Protein AF-A0A793MBH8-F1 (afdb_monomer_lite)

Foldseek 3Di:
DKFKWFKDKDWDDPVDDFDDKFKAFPVGDTDDPVRRVVQVVCVVVVHDRPPGIDITGMHIDTHTDGDDPDPVVVVVVCVPCVVVGHHMDMDDDDCVPPPVNVVVVVVVVPDDPPDD

Structure (mmCIF, N/CA/C/O backbone):
data_AF-A0A793MBH8-F1
#
_entry.id   AF-A0A793MBH8-F1
#
loop_
_atom_site.group_PDB
_atom_site.id
_atom_site.type_symbol
_atom_site.label_atom_id
_atom_site.label_alt_id
_atom_site.label_comp_id
_atom_site.label_asym_id
_atom_site.label_entity_id
_atom_site.label_seq_id
_atom_site.pdbx_PDB_ins_code
_atom_site.Cartn_x
_atom_site.Cartn_y
_atom_site.Cartn_z
_atom_site.occupancy
_atom_site.B_iso_or_equiv
_atom_site.auth_seq_id
_atom_site.auth_comp_id
_atom_site.auth_asym_id
_atom_site.auth_atom_id
_atom_site.pdbx_PDB_model_num
ATOM 1 N N . MET A 1 1 ? -11.854 5.726 13.035 1.00 84.81 1 MET A N 1
ATOM 2 C CA . MET A 1 1 ? -11.930 4.343 12.522 1.00 84.81 1 MET A CA 1
ATOM 3 C C . MET A 1 1 ? -10.522 3.930 12.160 1.00 84.81 1 MET A C 1
ATOM 5 O O . MET A 1 1 ? -9.779 4.776 11.671 1.00 84.81 1 MET A O 1
ATOM 9 N N . PHE A 1 2 ? -10.145 2.693 12.447 1.00 90.56 2 PHE A N 1
ATOM 10 C CA . PHE A 1 2 ? -8.826 2.177 12.099 1.00 90.56 2 PHE A CA 1
ATOM 11 C C . PHE A 1 2 ? -8.964 1.366 10.818 1.00 90.56 2 PHE A C 1
ATOM 13 O O . PHE A 1 2 ? -9.931 0.628 10.653 1.00 90.56 2 PHE A O 1
ATOM 20 N N . CYS A 1 3 ? -8.050 1.556 9.883 1.00 95.38 3 CYS A N 1
ATOM 21 C CA . CYS A 1 3 ? -8.062 0.885 8.595 1.00 95.38 3 CYS A CA 1
ATOM 22 C C . CYS A 1 3 ? -6.737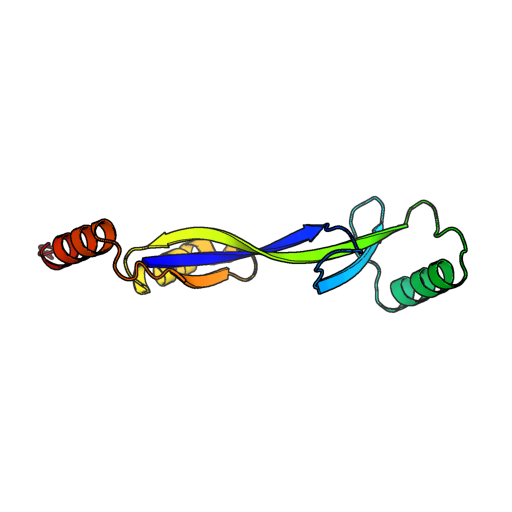 0.166 8.414 1.00 95.38 3 CYS A C 1
ATOM 24 O O . CYS A 1 3 ? -5.684 0.746 8.668 1.00 95.38 3 CYS A O 1
ATOM 26 N N . VAL A 1 4 ? -6.795 -1.075 7.956 1.00 97.38 4 VAL A N 1
ATOM 27 C CA . VAL A 1 4 ? -5.627 -1.788 7.459 1.00 97.38 4 VAL A CA 1
ATOM 28 C C . VAL A 1 4 ? -5.492 -1.458 5.981 1.00 97.38 4 VAL A C 1
ATOM 30 O O . VAL A 1 4 ? -6.433 -1.642 5.205 1.00 97.38 4 VAL A O 1
ATOM 33 N N . TYR A 1 5 ? -4.320 -0.964 5.618 1.00 98.06 5 TYR A N 1
ATOM 34 C CA . TYR A 1 5 ? -3.893 -0.766 4.243 1.00 98.06 5 TYR A CA 1
ATOM 35 C C . TYR A 1 5 ? -2.734 -1.708 3.932 1.00 98.06 5 TYR A C 1
ATOM 37 O O . TYR A 1 5 ? -2.048 -2.175 4.843 1.00 98.06 5 TYR A O 1
ATOM 45 N N . GLN A 1 6 ? -2.506 -1.959 2.650 1.00 98.06 6 GLN A N 1
ATOM 46 C CA . GLN A 1 6 ? -1.302 -2.607 2.145 1.00 98.06 6 GLN A CA 1
ATOM 47 C C . GLN A 1 6 ? -0.676 -1.766 1.035 1.00 98.06 6 GLN A C 1
ATOM 49 O O . GLN A 1 6 ? -1.360 -0.961 0.401 1.00 98.06 6 GLN A O 1
ATOM 54 N N . LYS A 1 7 ? 0.625 -1.941 0.801 1.00 97.19 7 LYS A N 1
ATOM 55 C CA . LYS A 1 7 ? 1.302 -1.289 -0.321 1.00 97.19 7 LYS A CA 1
ATOM 56 C C . LYS A 1 7 ? 1.085 -2.106 -1.584 1.00 97.19 7 LYS A C 1
ATOM 58 O O . LYS A 1 7 ? 1.350 -3.310 -1.598 1.00 97.19 7 LYS A O 1
ATOM 63 N N . ARG A 1 8 ? 0.637 -1.444 -2.646 1.00 96.06 8 ARG A N 1
ATOM 64 C CA . ARG A 1 8 ? 0.504 -2.037 -3.976 1.00 96.06 8 ARG A CA 1
ATOM 65 C C . ARG A 1 8 ? 1.227 -1.175 -4.995 1.00 96.06 8 ARG A C 1
ATOM 67 O O . ARG A 1 8 ? 0.988 0.025 -5.062 1.00 96.06 8 ARG A O 1
ATOM 74 N N . GLU A 1 9 ? 2.047 -1.808 -5.819 1.00 94.19 9 GLU A N 1
ATOM 75 C CA . GLU A 1 9 ? 2.667 -1.144 -6.962 1.00 94.19 9 GLU A CA 1
ATOM 76 C C . GLU A 1 9 ? 1.674 -1.071 -8.117 1.00 94.19 9 GLU A C 1
ATOM 78 O O . GLU A 1 9 ? 0.987 -2.046 -8.437 1.00 94.19 9 GLU A O 1
ATOM 83 N N . ILE A 1 10 ? 1.599 0.095 -8.745 1.00 93.88 10 ILE A N 1
ATOM 84 C CA . ILE A 1 10 ? 0.866 0.302 -9.989 1.00 93.88 10 ILE A CA 1
ATOM 85 C C . ILE A 1 10 ? 1.784 0.931 -11.029 1.00 93.88 10 ILE A C 1
ATOM 87 O O . ILE A 1 10 ? 2.670 1.722 -10.700 1.00 93.88 10 ILE A O 1
ATOM 91 N N . VAL A 1 11 ? 1.545 0.590 -12.293 1.00 93.62 11 VAL A N 1
ATOM 92 C CA . VAL A 1 11 ? 2.157 1.294 -13.419 1.00 93.62 11 VAL A CA 1
ATOM 93 C C . VAL A 1 11 ? 1.415 2.608 -13.611 1.00 93.62 11 VAL A C 1
ATOM 95 O O . VAL A 1 11 ? 0.183 2.634 -13.655 1.00 93.62 11 VAL A O 1
ATOM 98 N N . VAL A 1 12 ? 2.175 3.688 -13.712 1.00 93.88 12 VAL A N 1
ATOM 99 C CA . VAL A 1 12 ? 1.673 5.033 -13.971 1.00 93.88 12 VAL A CA 1
ATOM 100 C C . VAL A 1 12 ? 2.373 5.613 -15.191 1.00 93.88 12 VAL A C 1
ATOM 102 O O . VAL A 1 12 ? 3.365 5.075 -15.685 1.00 93.88 12 VAL A O 1
ATOM 105 N N . ASP A 1 13 ? 1.825 6.708 -15.692 1.00 89.88 13 ASP A N 1
ATOM 106 C CA . ASP A 1 13 ? 2.461 7.488 -16.740 1.00 89.88 13 ASP A CA 1
ATOM 107 C C . ASP A 1 13 ? 3.688 8.232 -16.170 1.00 89.88 13 ASP A C 1
ATOM 109 O O . ASP A 1 13 ? 3.658 8.728 -15.039 1.00 89.88 13 ASP A O 1
ATOM 113 N N . ALA A 1 14 ? 4.775 8.270 -16.944 1.00 90.25 14 ALA A N 1
ATOM 114 C CA . ALA A 1 14 ? 6.041 8.884 -16.552 1.00 90.25 14 ALA A CA 1
ATOM 115 C C . ALA A 1 14 ? 5.985 10.419 -16.500 1.00 90.25 14 ALA A C 1
ATOM 117 O O . ALA A 1 14 ? 6.855 11.023 -15.879 1.00 90.25 14 ALA A O 1
ATOM 118 N N . ASP A 1 15 ? 4.972 11.044 -17.101 1.00 91.19 15 ASP A N 1
ATOM 119 C CA . ASP A 1 15 ? 4.773 12.497 -17.043 1.00 91.19 15 ASP A CA 1
ATOM 120 C C . ASP A 1 15 ? 3.988 12.944 -15.791 1.00 91.19 15 ASP A C 1
ATOM 122 O O . ASP A 1 15 ? 3.814 14.141 -15.546 1.00 91.19 15 ASP A O 1
ATOM 126 N N . TYR A 1 16 ? 3.516 11.995 -14.977 1.00 89.25 16 TYR A N 1
ATOM 127 C CA . TYR A 1 16 ? 2.757 12.241 -13.747 1.00 89.25 16 TYR A CA 1
ATOM 128 C C . TYR A 1 16 ? 3.579 11.922 -12.487 1.00 89.25 16 TYR A C 1
ATOM 130 O O . TYR A 1 16 ? 4.785 11.716 -12.532 1.00 89.25 16 TYR A O 1
ATOM 138 N N . ASP A 1 17 ? 2.932 11.930 -11.321 1.00 92.12 17 ASP A N 1
ATOM 139 C CA . ASP A 1 17 ? 3.578 11.665 -10.035 1.00 92.12 17 ASP A CA 1
ATOM 140 C C . ASP A 1 17 ? 3.877 10.164 -9.852 1.00 92.12 17 ASP A C 1
ATOM 142 O O . ASP A 1 17 ? 2.955 9.375 -9.601 1.00 92.12 17 ASP A O 1
ATOM 146 N N . TYR A 1 18 ? 5.157 9.792 -9.951 1.00 95.31 18 TYR A N 1
ATOM 147 C CA . TYR A 1 18 ? 5.692 8.436 -9.785 1.00 95.31 18 TYR A CA 1
ATOM 148 C C . TYR A 1 18 ? 6.812 8.392 -8.735 1.00 95.31 18 TYR A C 1
ATOM 150 O O . TYR A 1 18 ? 7.501 9.383 -8.504 1.00 95.31 18 TYR A O 1
ATOM 158 N N . ASP A 1 19 ? 7.041 7.216 -8.143 1.00 94.31 19 ASP A N 1
ATOM 159 C CA . ASP A 1 19 ? 8.095 7.030 -7.133 1.00 94.31 19 ASP A CA 1
ATOM 160 C C . ASP A 1 19 ? 9.419 6.574 -7.754 1.00 94.31 19 ASP A C 1
ATOM 162 O O . ASP A 1 19 ? 10.501 6.973 -7.317 1.00 94.31 19 ASP A O 1
ATOM 166 N N . ARG A 1 20 ? 9.352 5.708 -8.774 1.00 93.62 20 ARG A N 1
ATOM 167 C CA . ARG A 1 20 ? 10.535 5.207 -9.484 1.00 93.62 20 ARG A CA 1
ATOM 168 C C . ARG A 1 20 ? 10.237 4.830 -10.929 1.00 93.62 20 ARG A C 1
ATOM 170 O O . ARG A 1 20 ? 9.099 4.548 -11.287 1.00 93.62 20 ARG A O 1
ATOM 177 N N . ILE A 1 21 ? 11.289 4.761 -11.738 1.00 93.44 21 ILE A N 1
ATOM 178 C CA . ILE A 1 21 ? 11.244 4.211 -13.094 1.00 93.44 21 ILE A CA 1
ATOM 179 C C . ILE A 1 21 ? 12.015 2.899 -13.103 1.00 93.44 21 ILE A C 1
ATOM 181 O O . ILE A 1 21 ? 13.130 2.823 -12.580 1.00 93.44 21 ILE A O 1
ATOM 185 N N . VAL A 1 22 ? 11.419 1.870 -13.695 1.00 94.06 22 VAL A N 1
ATOM 186 C CA . VAL A 1 22 ? 12.026 0.547 -13.827 1.00 94.06 22 VAL A CA 1
ATOM 187 C C . VAL A 1 22 ? 11.952 0.066 -15.267 1.00 94.06 22 VAL A C 1
ATOM 189 O O . VAL A 1 22 ? 11.076 0.447 -16.044 1.00 94.06 22 VAL A O 1
ATOM 192 N N . TRP A 1 23 ? 12.901 -0.794 -15.612 1.00 93.94 23 TRP A N 1
ATOM 193 C CA . TRP A 1 23 ? 12.869 -1.555 -16.847 1.00 93.94 23 TRP A CA 1
ATOM 194 C C . TRP A 1 23 ? 12.322 -2.936 -16.534 1.00 93.94 23 TRP A C 1
ATOM 196 O O . TRP A 1 23 ? 12.840 -3.604 -15.642 1.00 93.94 23 TRP A O 1
ATOM 206 N N . VAL A 1 24 ? 11.291 -3.346 -17.260 1.00 93.19 24 VAL A N 1
ATOM 207 C CA . VAL A 1 24 ? 10.641 -4.651 -17.108 1.00 93.19 24 VAL A CA 1
ATOM 208 C C . VAL A 1 24 ? 10.725 -5.416 -18.412 1.00 93.19 24 VAL A C 1
ATOM 210 O O . VAL A 1 24 ? 10.608 -4.821 -19.487 1.00 93.19 24 VAL A O 1
ATOM 213 N N . ASP A 1 25 ? 10.928 -6.723 -18.319 1.00 91.44 25 ASP A N 1
ATOM 214 C CA . ASP A 1 25 ? 10.860 -7.599 -19.482 1.00 91.44 25 ASP A CA 1
ATOM 215 C C . ASP A 1 25 ? 9.398 -7.952 -19.853 1.00 91.44 25 ASP A C 1
ATOM 217 O O . ASP A 1 25 ? 8.424 -7.443 -19.272 1.00 91.44 25 ASP A O 1
ATOM 221 N N . GLU A 1 26 ? 9.223 -8.796 -20.869 1.00 89.25 26 GLU A N 1
ATOM 222 C CA . GLU A 1 26 ? 7.911 -9.302 -21.297 1.00 89.25 26 GLU A CA 1
ATOM 223 C C . GLU A 1 26 ? 7.221 -10.133 -20.204 1.00 89.25 26 GLU A C 1
ATOM 225 O O . GLU A 1 26 ? 6.004 -10.030 -20.037 1.00 89.25 26 GLU A O 1
ATOM 230 N N . ASP A 1 27 ? 8.003 -10.862 -19.407 1.00 89.31 27 ASP A N 1
ATOM 231 C CA . ASP A 1 27 ? 7.537 -11.721 -18.315 1.00 89.31 27 ASP A CA 1
ATOM 232 C C . ASP A 1 27 ? 7.205 -10.929 -17.031 1.00 89.31 27 ASP A C 1
ATOM 234 O O . ASP A 1 27 ? 6.594 -11.460 -16.103 1.00 89.31 27 ASP A O 1
ATOM 238 N N . GLY A 1 28 ? 7.562 -9.640 -16.981 1.00 84.81 28 GLY A N 1
ATOM 239 C CA . GLY A 1 28 ? 7.312 -8.744 -15.851 1.00 84.81 28 GLY A CA 1
ATOM 240 C C . GLY A 1 28 ? 8.430 -8.716 -14.807 1.00 84.81 28 GLY A C 1
ATOM 241 O O . GLY A 1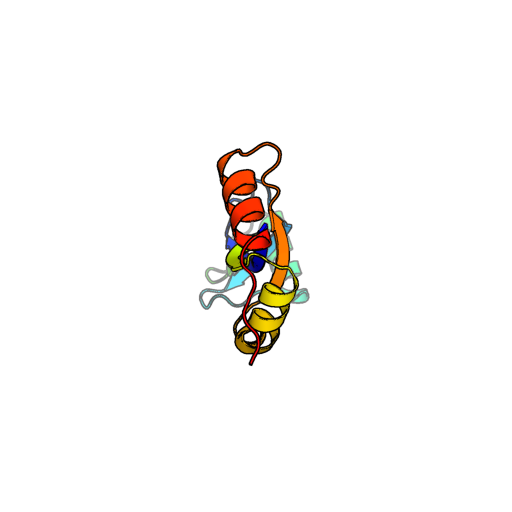 28 ? 8.225 -8.174 -13.721 1.00 84.81 28 GLY A O 1
ATOM 242 N N . ASN A 1 29 ? 9.613 -9.252 -15.111 1.00 91.19 29 ASN A N 1
ATOM 243 C CA . ASN A 1 29 ? 10.770 -9.175 -14.225 1.00 91.19 29 ASN A CA 1
ATOM 244 C C . ASN A 1 29 ? 11.465 -7.816 -14.348 1.00 91.19 29 ASN A C 1
ATOM 246 O O . ASN A 1 29 ? 11.779 -7.352 -15.448 1.00 91.19 29 ASN A O 1
ATOM 250 N N . GLU A 1 30 ? 11.756 -7.193 -13.206 1.00 92.69 30 GLU A N 1
ATOM 251 C CA . GLU A 1 30 ? 12.526 -5.951 -13.161 1.00 92.69 30 GLU A CA 1
ATOM 252 C C . GLU A 1 30 ? 14.014 -6.199 -13.471 1.00 92.69 30 GLU A C 1
ATOM 254 O O . GLU A 1 30 ? 14.644 -7.135 -12.967 1.00 92.69 30 GLU A O 1
ATOM 259 N N . ALA A 1 31 ? 14.607 -5.317 -14.276 1.00 92.50 31 ALA A N 1
ATOM 260 C CA . ALA A 1 31 ? 16.029 -5.337 -14.587 1.00 92.50 31 ALA A CA 1
ATOM 261 C C . ALA A 1 31 ? 16.873 -5.129 -13.323 1.00 92.50 31 ALA A C 1
ATOM 263 O O . ALA A 1 31 ? 16.629 -4.226 -12.519 1.00 92.50 31 ALA A O 1
ATOM 264 N N . ASN A 1 32 ? 17.962 -5.887 -13.192 1.00 92.50 32 ASN A N 1
ATOM 265 C CA . ASN A 1 32 ? 18.928 -5.624 -12.129 1.00 92.50 32 ASN A CA 1
ATOM 266 C C . ASN A 1 32 ? 19.671 -4.286 -12.353 1.00 92.50 32 ASN A C 1
ATOM 268 O O . ASN A 1 32 ? 19.643 -3.706 -13.439 1.00 92.50 32 ASN A O 1
ATOM 272 N N . LYS A 1 33 ? 20.399 -3.798 -11.337 1.00 90.50 33 LYS A N 1
ATOM 273 C CA . LYS A 1 33 ? 21.069 -2.478 -11.378 1.00 90.50 33 LYS A CA 1
ATOM 274 C C . LYS A 1 33 ? 21.982 -2.275 -12.595 1.00 90.50 33 LYS A C 1
ATOM 276 O O . LYS A 1 33 ? 22.003 -1.188 -13.168 1.00 90.50 33 LYS A O 1
ATOM 281 N N . LEU A 1 34 ? 22.753 -3.295 -12.979 1.00 90.25 34 LEU A N 1
ATOM 282 C CA . LEU A 1 34 ? 23.689 -3.196 -14.102 1.00 90.25 34 LEU A CA 1
ATOM 283 C C . LEU A 1 34 ? 22.940 -3.149 -15.442 1.00 90.25 34 LEU A C 1
ATOM 285 O O . LEU A 1 34 ? 23.274 -2.336 -16.303 1.00 90.25 34 LEU A O 1
ATOM 289 N N . GLN A 1 35 ? 21.926 -4.001 -15.603 1.00 89.81 35 GLN A N 1
ATOM 290 C CA . GLN A 1 35 ? 21.078 -4.049 -16.795 1.00 89.81 35 GLN A CA 1
ATOM 291 C C . GLN A 1 35 ? 20.278 -2.759 -16.962 1.00 89.81 35 GLN A C 1
ATOM 293 O O . GLN A 1 35 ? 20.315 -2.167 -18.037 1.00 89.81 35 GLN A O 1
ATOM 298 N N . SER A 1 36 ? 19.644 -2.287 -15.887 1.00 90.50 36 SER A N 1
ATOM 299 C CA . SER A 1 36 ? 18.890 -1.034 -15.864 1.00 90.50 36 SER A CA 1
ATOM 300 C C . SER A 1 36 ? 19.761 0.145 -16.308 1.00 90.50 36 SER A C 1
ATOM 302 O O . SER A 1 36 ? 19.398 0.862 -17.234 1.00 90.50 36 SER A O 1
ATOM 304 N N . ARG A 1 37 ? 20.989 0.269 -15.778 1.00 89.38 37 ARG A N 1
ATOM 305 C CA . ARG A 1 37 ? 21.929 1.324 -16.197 1.00 89.38 37 ARG A CA 1
ATOM 306 C C . ARG A 1 37 ? 22.272 1.259 -17.687 1.00 89.38 37 ARG A C 1
ATOM 308 O O . ARG A 1 37 ? 22.418 2.293 -18.330 1.00 89.38 37 ARG A O 1
ATOM 315 N N . ARG A 1 38 ? 22.436 0.056 -18.242 1.00 89.50 38 ARG A N 1
ATOM 316 C CA . ARG A 1 38 ? 22.728 -0.121 -19.670 1.00 89.50 38 ARG A CA 1
ATOM 317 C C . ARG A 1 38 ? 21.531 0.257 -20.543 1.00 89.50 38 ARG A C 1
ATOM 319 O O . ARG A 1 38 ? 21.737 0.866 -21.587 1.00 89.50 38 ARG A O 1
ATOM 326 N N . LEU A 1 39 ? 20.320 -0.115 -20.135 1.00 90.00 39 LEU A N 1
ATOM 327 C CA . LEU A 1 39 ? 19.085 0.214 -20.849 1.00 90.00 39 LEU A CA 1
ATOM 328 C C . LEU A 1 39 ? 18.799 1.717 -20.801 1.00 90.00 39 LEU A C 1
ATOM 330 O O . LEU A 1 39 ? 18.473 2.297 -21.832 1.00 90.00 39 LEU A O 1
ATOM 334 N N . GLU A 1 40 ? 19.036 2.361 -19.657 1.00 90.62 40 GLU A N 1
ATOM 335 C CA . GLU A 1 40 ? 18.880 3.810 -19.529 1.00 90.62 40 GLU A CA 1
ATOM 336 C C . GLU A 1 40 ? 19.838 4.561 -20.461 1.00 90.62 40 GLU A C 1
ATOM 338 O O . GLU A 1 40 ? 19.409 5.440 -21.197 1.00 90.62 40 GLU A O 1
ATOM 343 N N . LEU A 1 41 ? 21.106 4.134 -20.550 1.00 88.44 41 LEU A N 1
ATOM 344 C CA . LEU A 1 41 ? 22.056 4.709 -21.510 1.00 88.44 41 LEU A CA 1
ATOM 345 C C . LEU A 1 41 ? 21.603 4.539 -22.968 1.00 88.44 41 LEU A C 1
ATOM 347 O O . LEU A 1 41 ? 21.871 5.407 -23.794 1.00 88.44 41 LEU A O 1
ATOM 351 N N . LEU A 1 42 ? 20.961 3.424 -23.330 1.00 88.06 42 LEU A N 1
ATOM 352 C CA . LEU A 1 42 ? 20.422 3.253 -24.685 1.00 88.06 42 LEU A CA 1
ATOM 353 C C . LEU A 1 42 ? 19.273 4.232 -24.941 1.00 88.06 42 LEU A C 1
ATOM 355 O O . LEU A 1 42 ? 19.262 4.884 -25.984 1.00 88.06 42 LEU A O 1
ATOM 359 N N . HIS A 1 43 ? 18.375 4.372 -23.967 1.00 85.38 43 HIS A N 1
ATOM 360 C CA . HIS A 1 43 ? 17.241 5.285 -24.032 1.00 85.38 43 HIS A CA 1
ATOM 361 C C . HIS A 1 43 ? 17.674 6.757 -24.132 1.00 85.38 43 HIS A C 1
ATOM 363 O O . HIS A 1 43 ? 17.216 7.460 -25.028 1.00 85.38 43 HIS A O 1
ATOM 369 N N . GLU A 1 44 ? 18.616 7.203 -23.294 1.00 87.12 44 GLU A N 1
ATOM 370 C CA . GLU A 1 44 ? 19.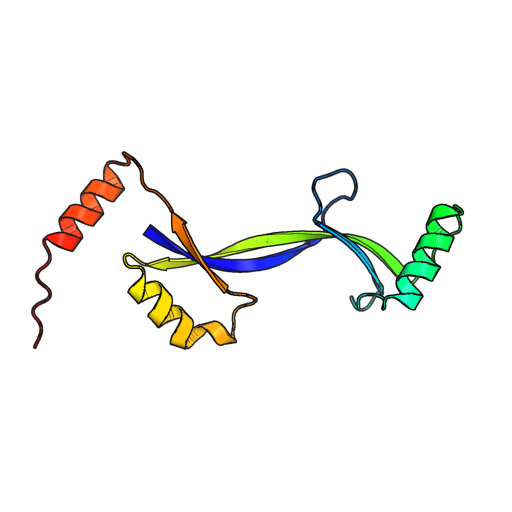171 8.569 -23.319 1.00 87.12 44 GLU A CA 1
ATOM 371 C C . GLU A 1 44 ? 19.862 8.902 -24.647 1.00 87.12 44 GLU A C 1
ATOM 373 O O . GLU A 1 44 ? 19.804 10.032 -25.126 1.00 87.12 44 GLU A O 1
ATOM 378 N N . ASN A 1 45 ? 20.500 7.910 -25.272 1.00 88.62 45 ASN A N 1
ATOM 379 C CA . ASN A 1 45 ? 21.133 8.066 -26.581 1.00 88.62 45 ASN A CA 1
ATOM 380 C C . ASN A 1 45 ? 20.139 7.941 -27.753 1.00 88.62 45 ASN A C 1
ATOM 382 O O . ASN A 1 45 ? 20.581 7.775 -28.893 1.00 88.62 45 ASN A O 1
ATOM 386 N N . PHE A 1 46 ? 18.826 7.984 -27.488 1.00 77.50 46 PHE A N 1
ATOM 387 C CA . PHE A 1 46 ? 17.746 7.824 -28.470 1.00 77.50 46 PHE A CA 1
ATOM 388 C C . PHE A 1 46 ? 17.886 6.557 -29.329 1.00 77.50 46 PHE A C 1
ATOM 390 O O . PHE A 1 46 ? 17.497 6.532 -30.497 1.00 77.50 46 PHE A O 1
ATOM 397 N N . ARG A 1 47 ? 18.474 5.495 -28.766 1.00 75.75 47 ARG A N 1
ATOM 398 C CA . ARG A 1 47 ? 18.537 4.180 -29.409 1.00 75.75 47 ARG A CA 1
ATOM 399 C C . ARG A 1 47 ? 17.302 3.386 -29.027 1.00 75.75 47 ARG A C 1
ATOM 401 O O . ARG A 1 47 ? 16.837 3.475 -27.892 1.00 75.75 47 ARG A O 1
ATOM 408 N N . GLU A 1 48 ? 16.813 2.571 -29.956 1.00 71.75 48 GLU A N 1
ATOM 409 C CA . GLU A 1 48 ? 15.740 1.634 -29.642 1.00 71.75 48 GLU A CA 1
ATOM 410 C C . GLU A 1 48 ? 16.208 0.682 -28.528 1.00 71.75 48 GLU A C 1
ATOM 412 O O . GLU A 1 48 ? 17.251 0.023 -28.670 1.00 71.75 48 GLU A O 1
ATOM 417 N N . PRO A 1 49 ? 15.495 0.635 -27.385 1.00 70.62 49 PRO A N 1
ATOM 418 C CA . PRO A 1 49 ? 15.749 -0.387 -26.389 1.00 70.62 49 PRO A CA 1
ATOM 419 C C . PRO A 1 49 ? 15.452 -1.764 -27.006 1.00 70.62 49 PRO A C 1
ATOM 421 O O . PRO A 1 49 ? 14.636 -1.862 -27.923 1.00 70.62 49 PRO A O 1
ATOM 424 N N . PRO A 1 50 ? 16.110 -2.841 -26.543 1.00 77.38 50 PRO A N 1
ATOM 425 C CA . PRO A 1 50 ? 15.838 -4.176 -27.066 1.00 77.38 50 PRO A CA 1
ATOM 426 C C . PRO A 1 50 ? 14.341 -4.493 -26.956 1.00 77.38 50 PRO A C 1
ATOM 428 O O . PRO A 1 50 ? 13.762 -4.213 -25.909 1.00 77.38 50 PRO A O 1
ATOM 431 N N . GLU A 1 51 ? 13.749 -5.116 -27.984 1.00 72.06 51 GLU A N 1
ATOM 432 C CA . GLU A 1 51 ? 12.286 -5.308 -28.133 1.00 72.06 51 GLU A CA 1
ATOM 433 C C . GLU A 1 51 ? 11.580 -5.859 -26.884 1.00 72.06 51 GLU A C 1
ATOM 435 O O . GLU A 1 51 ? 10.416 -5.566 -26.637 1.00 72.06 51 GLU A O 1
ATOM 440 N N . LYS A 1 52 ? 12.302 -6.623 -26.063 1.00 84.44 52 LYS A N 1
ATOM 441 C CA . LYS A 1 52 ? 11.770 -7.292 -24.874 1.00 84.44 52 LYS A CA 1
ATOM 442 C C . LYS A 1 52 ? 11.709 -6.424 -23.623 1.00 84.44 52 LYS A C 1
ATOM 444 O O . LYS A 1 52 ? 11.211 -6.893 -22.608 1.00 84.44 52 LYS A O 1
ATOM 449 N N . TRP A 1 53 ? 12.265 -5.214 -23.650 1.00 89.94 53 TRP A N 1
ATOM 450 C CA . TRP A 1 53 ? 12.379 -4.355 -22.475 1.00 89.94 53 TRP A CA 1
ATOM 451 C C . TRP A 1 53 ? 11.539 -3.097 -22.624 1.00 89.94 53 TRP A C 1
ATOM 453 O O . TRP A 1 53 ? 11.670 -2.334 -23.578 1.00 89.94 53 TRP A O 1
ATOM 463 N N . ARG A 1 54 ? 10.724 -2.847 -21.607 1.00 89.88 54 ARG A N 1
ATOM 464 C CA . ARG A 1 54 ? 9.832 -1.695 -21.510 1.00 89.88 54 ARG A CA 1
ATOM 465 C C . ARG A 1 54 ? 10.213 -0.856 -20.302 1.00 89.88 54 ARG A C 1
ATOM 467 O O . ARG A 1 54 ? 10.404 -1.379 -19.205 1.00 89.88 54 ARG A O 1
ATOM 474 N N . ARG A 1 55 ? 10.325 0.451 -20.518 1.00 91.62 55 ARG A N 1
ATOM 475 C CA . ARG A 1 55 ? 10.566 1.445 -19.471 1.00 91.62 55 ARG A CA 1
ATOM 476 C C . ARG A 1 55 ? 9.220 1.894 -18.922 1.00 91.62 55 ARG A C 1
ATOM 478 O O . ARG A 1 55 ? 8.406 2.410 -19.681 1.00 91.62 55 ARG A O 1
ATOM 485 N N . VAL A 1 56 ? 8.978 1.691 -17.632 1.00 93.06 56 VAL A N 1
ATOM 486 C CA . VAL A 1 56 ? 7.704 2.038 -16.988 1.00 93.06 56 VAL A CA 1
ATOM 487 C C . VAL A 1 56 ? 7.940 2.848 -15.722 1.00 93.06 56 VAL A C 1
ATOM 489 O O . VAL A 1 56 ? 8.896 2.605 -14.983 1.00 93.06 56 VAL A O 1
ATOM 492 N N . ALA A 1 57 ? 7.055 3.808 -15.466 1.00 94.81 57 ALA A N 1
ATOM 493 C CA . ALA A 1 57 ? 6.998 4.503 -14.192 1.00 94.81 57 ALA A CA 1
ATOM 494 C C . ALA A 1 57 ? 6.097 3.723 -13.225 1.00 94.81 57 ALA A C 1
ATOM 496 O O . ALA A 1 57 ? 5.048 3.199 -13.607 1.00 94.81 57 ALA A O 1
ATOM 497 N N . VAL A 1 58 ? 6.531 3.614 -11.974 1.00 95.56 58 VAL A N 1
ATOM 498 C CA . VAL A 1 58 ? 5.868 2.829 -10.931 1.00 95.56 58 VAL A CA 1
ATOM 499 C C . VAL A 1 58 ? 5.618 3.707 -9.720 1.00 95.56 58 VAL A C 1
ATOM 501 O O . VAL A 1 58 ? 6.451 4.539 -9.344 1.00 95.56 58 VAL A O 1
ATOM 504 N N . LYS A 1 59 ? 4.461 3.489 -9.100 1.00 96.00 59 LYS A N 1
ATOM 505 C CA . LYS A 1 59 ? 4.065 4.137 -7.858 1.00 96.00 59 LYS A CA 1
ATOM 506 C C . LYS A 1 59 ? 3.575 3.125 -6.834 1.00 96.00 59 LYS A C 1
ATOM 508 O O . LYS A 1 59 ? 2.774 2.251 -7.169 1.00 96.00 59 LYS A O 1
ATOM 513 N N . ASP A 1 60 ? 4.003 3.298 -5.593 1.00 95.88 60 ASP A N 1
ATOM 514 C CA . ASP A 1 60 ? 3.476 2.597 -4.433 1.00 95.88 60 ASP A CA 1
ATOM 515 C C . ASP A 1 60 ? 2.240 3.330 -3.904 1.00 95.88 60 ASP A C 1
ATOM 517 O O . ASP A 1 60 ? 2.315 4.433 -3.358 1.00 95.88 60 ASP A O 1
ATOM 521 N N . ILE A 1 61 ?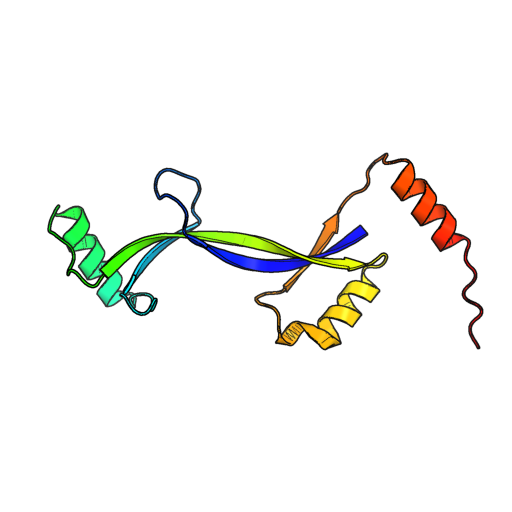 1.075 2.699 -4.034 1.00 96.31 61 ILE A N 1
ATOM 522 C CA . ILE A 1 61 ? -0.180 3.223 -3.495 1.00 96.31 61 ILE A CA 1
ATOM 523 C C . ILE A 1 61 ? -0.607 2.480 -2.233 1.00 96.31 61 ILE A C 1
ATOM 525 O O . ILE A 1 61 ? -0.287 1.308 -2.020 1.00 96.31 61 ILE A O 1
ATOM 529 N N . ASP A 1 62 ? -1.391 3.178 -1.417 1.00 97.50 62 ASP A N 1
ATOM 530 C CA . ASP A 1 62 ? -2.049 2.614 -0.245 1.00 97.50 62 ASP A CA 1
ATOM 531 C C . ASP A 1 62 ? -3.375 1.971 -0.663 1.00 97.50 62 ASP A C 1
ATOM 533 O O . ASP A 1 62 ? -4.385 2.651 -0.867 1.00 97.50 62 ASP A O 1
ATOM 537 N N . GLU A 1 63 ? -3.388 0.645 -0.780 1.00 97.44 63 GLU A N 1
ATOM 538 C CA . GLU A 1 63 ? -4.585 -0.133 -1.091 1.00 97.44 63 GLU A CA 1
ATOM 539 C C . GLU A 1 63 ? -5.353 -0.482 0.187 1.00 97.44 63 GLU A C 1
ATOM 541 O O . GLU A 1 63 ? -4.798 -1.023 1.145 1.00 97.44 63 GLU A O 1
ATOM 546 N N . PHE A 1 64 ? -6.645 -0.155 0.215 1.00 97.06 64 PHE A N 1
ATOM 547 C CA . PHE A 1 64 ? -7.514 -0.466 1.346 1.00 97.06 64 PHE A CA 1
ATOM 548 C C . PHE A 1 64 ? -7.769 -1.973 1.438 1.00 97.06 64 PHE A C 1
ATOM 550 O O . PHE A 1 64 ? -8.206 -2.583 0.465 1.00 97.06 64 PHE A O 1
ATOM 557 N N . VAL A 1 65 ? -7.568 -2.548 2.626 1.00 97.19 65 VAL A N 1
ATOM 558 C CA . VAL A 1 65 ? -7.841 -3.967 2.896 1.00 97.19 65 VAL A CA 1
ATOM 559 C C . VAL A 1 65 ? -9.124 -4.118 3.708 1.00 97.19 65 VAL A C 1
ATOM 561 O O . VAL A 1 65 ? -10.064 -4.782 3.284 1.00 97.19 65 VAL A O 1
ATOM 564 N N . THR A 1 66 ? -9.171 -3.514 4.896 1.00 96.00 66 THR A N 1
ATOM 565 C CA . THR A 1 66 ? -10.325 -3.613 5.800 1.00 96.00 66 THR A CA 1
ATOM 566 C C . THR A 1 66 ? -10.333 -2.482 6.826 1.00 96.00 66 THR A C 1
ATOM 568 O O . THR A 1 66 ? -9.350 -1.752 6.979 1.00 96.00 66 THR A O 1
ATOM 571 N N . CYS A 1 67 ? -11.435 -2.324 7.558 1.00 92.44 67 CYS A N 1
ATOM 572 C CA . CYS A 1 67 ? -11.542 -1.393 8.672 1.00 92.44 67 CYS A CA 1
ATOM 573 C C . CYS A 1 67 ? -12.041 -2.071 9.952 1.00 92.44 67 CYS A C 1
ATOM 575 O O . CYS A 1 67 ? -12.833 -3.010 9.928 1.00 92.44 67 CYS A O 1
ATOM 577 N N . CYS A 1 68 ? -11.570 -1.573 11.093 1.00 89.31 68 CYS A N 1
ATOM 578 C CA . CYS A 1 68 ? -11.991 -1.996 12.420 1.00 89.31 68 CYS A CA 1
ATOM 579 C C . CYS A 1 68 ? -12.351 -0.774 13.279 1.00 89.31 68 CYS A C 1
ATOM 581 O O . CYS A 1 68 ? -11.858 0.347 13.086 1.00 89.31 68 CYS A O 1
ATOM 583 N N . PHE A 1 69 ? -13.224 -0.984 14.266 1.00 82.69 69 PHE A N 1
ATOM 584 C CA . PHE A 1 69 ? -13.641 0.078 15.186 1.00 82.69 69 PHE A CA 1
ATOM 585 C C . PHE A 1 69 ? -12.551 0.458 16.197 1.00 82.69 69 PHE A C 1
ATOM 587 O O . PHE A 1 69 ? -12.496 1.614 16.621 1.00 82.69 69 PHE A O 1
ATOM 594 N N . THR A 1 70 ? -11.661 -0.476 16.540 1.00 86.06 70 THR A N 1
ATOM 595 C CA . THR A 1 70 ? -10.541 -0.283 17.471 1.00 86.06 70 THR A CA 1
ATOM 596 C C . THR A 1 70 ? -9.210 -0.589 16.788 1.00 86.06 70 THR A C 1
ATOM 598 O O . THR A 1 70 ? -9.155 -1.371 15.839 1.00 86.06 70 THR A O 1
ATOM 601 N N . GLU A 1 71 ? -8.126 0.008 17.289 1.00 89.38 71 GLU A N 1
ATOM 602 C CA . GLU A 1 71 ? -6.768 -0.302 16.824 1.00 89.38 71 GLU A CA 1
ATOM 603 C C . GLU A 1 71 ? -6.418 -1.771 17.078 1.00 89.38 71 GLU A C 1
ATOM 605 O O . GLU A 1 71 ? -5.825 -2.427 16.224 1.00 89.38 71 GLU A O 1
ATOM 610 N N . GLN A 1 72 ? -6.833 -2.298 18.236 1.00 90.38 72 GLN A N 1
ATOM 611 C CA . GLN A 1 72 ? -6.594 -3.689 18.604 1.00 90.38 72 GLN A CA 1
ATOM 612 C C . GLN A 1 72 ? -7.244 -4.656 17.611 1.00 90.38 72 GLN A C 1
ATOM 614 O O . GLN A 1 72 ? -6.579 -5.580 17.169 1.00 90.38 72 GLN A O 1
ATOM 619 N N . GLY A 1 73 ? -8.472 -4.387 17.151 1.00 92.75 73 GLY A N 1
ATOM 620 C CA . GLY A 1 73 ? -9.113 -5.223 16.132 1.00 92.75 73 GLY A CA 1
ATOM 621 C C . GLY A 1 73 ? -8.324 -5.281 14.817 1.00 92.75 73 GLY A C 1
ATOM 622 O O . GLY A 1 73 ? -8.240 -6.339 14.198 1.00 92.75 73 GLY A O 1
ATOM 623 N N . CYS A 1 74 ? -7.674 -4.181 14.414 1.00 95.75 74 CYS A N 1
ATOM 624 C CA . CYS A 1 74 ? -6.761 -4.204 13.267 1.00 95.75 74 CYS A CA 1
ATOM 625 C C . CYS A 1 74 ? -5.505 -5.042 13.547 1.00 95.75 74 CYS A C 1
ATOM 627 O O . CYS A 1 74 ? -5.059 -5.770 12.662 1.00 95.75 74 CYS A O 1
ATOM 629 N N . LYS A 1 75 ? -4.934 -4.957 14.756 1.00 96.38 75 LYS A N 1
ATOM 630 C CA . LYS A 1 75 ? -3.780 -5.782 15.157 1.00 96.38 75 LYS A CA 1
ATOM 631 C C . LYS A 1 75 ? -4.129 -7.268 15.154 1.00 96.38 75 LYS A C 1
ATOM 633 O O . LYS A 1 75 ? -3.366 -8.057 14.608 1.00 96.38 75 LYS A O 1
ATOM 638 N N . ASP A 1 76 ? -5.292 -7.630 15.684 1.00 97.25 76 ASP A N 1
ATOM 639 C CA . ASP A 1 76 ? -5.777 -9.011 15.719 1.00 97.25 76 ASP A CA 1
ATOM 640 C C . ASP A 1 76 ? -6.013 -9.541 14.296 1.00 97.25 76 ASP A C 1
ATOM 642 O O . ASP A 1 76 ? -5.580 -10.642 13.955 1.00 97.25 76 ASP A O 1
ATOM 646 N N . TYR A 1 77 ? -6.607 -8.723 13.417 1.00 97.12 77 TYR A N 1
ATOM 647 C CA . TYR A 1 77 ? -6.753 -9.059 11.999 1.00 97.12 77 TYR A CA 1
ATOM 648 C C . TYR A 1 77 ? -5.400 -9.311 11.320 1.00 97.12 77 TYR A C 1
ATOM 650 O O . TYR A 1 77 ? -5.256 -10.293 10.589 1.00 97.12 77 TYR A O 1
ATOM 658 N N . LEU A 1 78 ? -4.408 -8.448 11.564 1.00 97.56 78 LEU A N 1
ATOM 659 C CA . LEU A 1 78 ? -3.062 -8.582 11.003 1.00 97.56 78 LEU A CA 1
ATOM 660 C C . LEU A 1 78 ? -2.303 -9.784 11.565 1.00 97.56 78 LEU A C 1
ATOM 662 O O . LEU A 1 78 ? -1.562 -10.418 10.820 1.00 97.56 78 LEU A O 1
ATOM 666 N N . ALA A 1 79 ? -2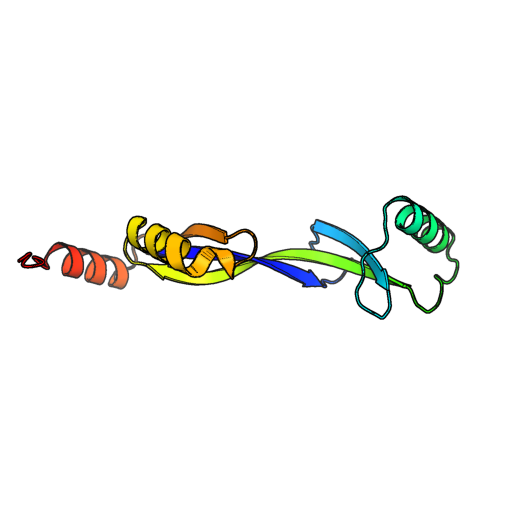.504 -10.137 12.833 1.00 97.81 79 ALA A N 1
ATOM 667 C CA . ALA A 1 79 ? -1.898 -11.328 13.419 1.00 97.81 79 ALA A CA 1
ATOM 668 C C . ALA A 1 79 ? -2.352 -12.608 12.696 1.00 97.81 79 ALA A C 1
ATOM 670 O O . ALA A 1 79 ? -1.553 -13.518 12.493 1.00 97.81 79 ALA A O 1
ATOM 671 N N . VAL A 1 80 ? -3.616 -12.656 12.262 1.00 97.31 80 VAL A N 1
ATOM 672 C CA . VAL A 1 80 ? -4.176 -13.805 11.538 1.00 97.31 80 VAL A CA 1
ATOM 673 C C . VAL A 1 80 ? -3.861 -13.747 10.041 1.00 97.31 80 VAL A C 1
ATOM 675 O O . VAL A 1 80 ? -3.426 -14.740 9.468 1.00 97.31 80 VAL A O 1
ATOM 678 N N . ASN A 1 81 ? -4.058 -12.595 9.395 1.00 97.00 81 ASN A N 1
ATOM 679 C CA . ASN A 1 81 ? -4.070 -12.479 7.929 1.00 97.00 81 ASN A CA 1
ATOM 680 C C . ASN A 1 81 ? -2.855 -11.757 7.336 1.00 97.00 81 ASN A C 1
ATOM 682 O O . ASN A 1 81 ? -2.714 -11.710 6.116 1.00 97.00 81 ASN A O 1
ATOM 686 N N . GLY A 1 82 ? -1.975 -11.187 8.160 1.00 94.94 82 GLY A N 1
ATOM 687 C CA . GLY A 1 82 ? -0.892 -10.312 7.706 1.00 94.94 82 GLY A CA 1
ATOM 688 C C . GLY A 1 82 ? 0.095 -10.978 6.748 1.00 94.94 82 GLY A C 1
ATOM 689 O O . GLY A 1 82 ? 0.660 -10.297 5.902 1.00 94.94 82 GLY A O 1
ATOM 690 N N . HIS A 1 83 ? 0.249 -12.302 6.820 1.00 96.38 83 HIS A N 1
ATOM 691 C CA . HIS A 1 83 ? 1.100 -13.075 5.911 1.00 96.38 83 HIS A CA 1
ATOM 692 C C . HIS A 1 83 ? 0.612 -13.072 4.450 1.00 96.38 83 HIS A C 1
ATOM 694 O O . HIS A 1 83 ? 1.410 -13.319 3.552 1.00 96.38 83 HIS A O 1
ATOM 700 N N . ASN A 1 84 ? -0.668 -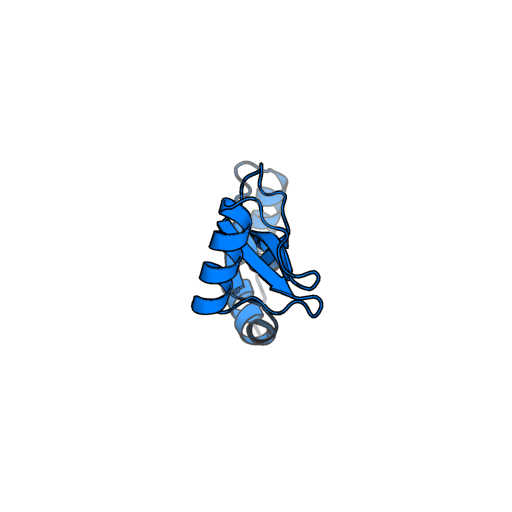12.768 4.206 1.00 96.69 84 ASN A N 1
ATOM 701 C CA . ASN A 1 84 ? -1.243 -12.649 2.862 1.00 96.69 84 ASN A CA 1
ATOM 702 C C . ASN A 1 84 ? -1.173 -11.219 2.306 1.00 96.69 84 ASN A C 1
ATOM 704 O O . ASN A 1 84 ? -1.640 -10.975 1.195 1.00 96.69 84 ASN A O 1
ATOM 708 N N . LEU A 1 85 ? -0.644 -10.265 3.078 1.00 97.00 85 LEU A N 1
ATOM 709 C CA . LEU A 1 85 ? -0.640 -8.846 2.733 1.00 97.00 85 LEU A CA 1
ATOM 710 C C . LEU A 1 85 ? 0.781 -8.351 2.461 1.00 97.00 85 LEU A C 1
ATOM 712 O O . LEU A 1 85 ? 1.747 -8.783 3.092 1.00 97.00 85 LEU A O 1
ATOM 716 N N . ARG A 1 86 ? 0.911 -7.381 1.553 1.00 96.56 86 ARG A N 1
ATOM 717 C CA . ARG A 1 86 ? 2.203 -6.774 1.203 1.00 96.56 86 ARG A CA 1
ATOM 718 C C . ARG A 1 86 ? 2.434 -5.488 1.996 1.00 96.56 86 ARG A C 1
ATOM 720 O O . ARG A 1 86 ? 1.751 -4.493 1.781 1.00 96.56 86 ARG A O 1
ATOM 727 N N . LEU A 1 87 ? 3.435 -5.496 2.881 1.00 96.75 87 LEU A N 1
ATOM 728 C CA . LEU A 1 87 ? 3.806 -4.345 3.726 1.00 96.75 87 LEU A CA 1
ATOM 729 C C . LEU A 1 87 ? 2.580 -3.674 4.393 1.00 96.75 87 LEU A C 1
ATOM 731 O O . LEU A 1 87 ? 2.354 -2.475 4.201 1.00 96.75 87 LEU A O 1
ATOM 735 N N . PRO A 1 88 ? 1.743 -4.435 5.125 1.00 97.44 88 PRO A N 1
ATOM 736 C CA . PRO A 1 88 ? 0.521 -3.891 5.691 1.00 97.44 88 PRO A CA 1
ATOM 737 C C . PRO A 1 88 ? 0.802 -2.882 6.810 1.00 97.44 88 PRO A C 1
ATOM 739 O O . PRO A 1 88 ? 1.748 -3.035 7.583 1.00 97.44 88 PRO A O 1
ATOM 742 N N . PHE A 1 89 ? -0.063 -1.877 6.945 1.00 97.19 89 PHE A N 1
ATOM 743 C CA . PHE A 1 89 ? 0.015 -0.882 8.013 1.00 97.19 89 PHE A CA 1
ATOM 744 C C . PHE A 1 89 ? -1.374 -0.420 8.465 1.00 97.19 89 PHE A C 1
ATOM 746 O O . PHE A 1 89 ? -2.362 -0.523 7.735 1.00 97.19 89 PHE A O 1
ATOM 753 N N . ILE A 1 90 ? -1.454 0.089 9.697 1.00 96.62 90 ILE A N 1
ATOM 754 C CA . ILE A 1 90 ? -2.692 0.621 10.272 1.00 96.62 90 ILE A CA 1
ATOM 755 C C . ILE A 1 90 ? -2.708 2.136 10.082 1.00 96.62 90 ILE A C 1
ATOM 757 O O . ILE A 1 90 ? -1.801 2.840 10.518 1.00 96.62 90 ILE A O 1
ATOM 761 N N . TYR A 1 91 ? -3.773 2.638 9.470 1.00 95.19 91 TYR A N 1
ATOM 762 C CA . TYR A 1 91 ? -4.031 4.056 9.282 1.00 95.19 91 TYR A CA 1
ATOM 763 C C . TYR A 1 91 ? -5.302 4.473 10.022 1.00 95.19 91 TYR A C 1
ATOM 765 O O . TYR A 1 91 ? -6.316 3.771 10.007 1.00 95.19 91 TYR A O 1
ATOM 773 N N . VAL A 1 92 ? -5.283 5.650 10.644 1.00 90.25 92 VAL A N 1
ATOM 774 C CA . VAL A 1 92 ? -6.459 6.195 11.327 1.00 90.25 92 VAL A CA 1
ATOM 775 C C . VAL A 1 92 ? -7.237 7.085 10.366 1.00 90.25 92 VAL A C 1
ATOM 777 O O . VAL A 1 92 ? -6.850 8.220 10.094 1.00 90.25 92 VAL A O 1
ATOM 780 N N . LYS A 1 93 ? -8.393 6.608 9.894 1.00 86.25 93 LYS A N 1
ATOM 781 C CA . LYS A 1 93 ? -9.366 7.471 9.216 1.00 86.25 93 LYS A CA 1
ATOM 782 C C . LYS A 1 93 ? -10.108 8.301 10.259 1.00 86.25 93 LYS A C 1
ATOM 784 O O . LYS A 1 93 ? -10.843 7.775 11.109 1.00 86.25 93 LYS A O 1
ATOM 789 N N . SER A 1 94 ? -9.905 9.612 10.180 1.00 76.50 94 SER A N 1
ATOM 790 C CA . SER A 1 94 ? -10.654 10.588 10.962 1.00 76.50 94 SER A CA 1
ATOM 791 C C . SER A 1 94 ? -12.094 10.683 10.455 1.00 76.50 94 SER A C 1
ATOM 793 O O . SER A 1 94 ? -12.326 10.813 9.259 1.00 76.50 94 SER A O 1
ATOM 795 N N . GLY A 1 95 ? -13.055 10.642 11.377 1.00 73.69 95 GLY A N 1
ATOM 796 C CA . GLY A 1 95 ? -14.454 11.008 11.132 1.00 73.69 95 GLY A CA 1
ATOM 797 C C . GLY A 1 95 ? -14.761 12.390 11.706 1.00 73.69 95 GLY A C 1
ATOM 798 O O . GLY A 1 95 ? -15.800 12.570 12.335 1.00 73.69 95 GLY A O 1
ATOM 799 N N . PHE A 1 96 ? -13.807 13.327 11.633 1.00 79.31 96 PHE A N 1
ATOM 800 C CA . PHE A 1 96 ? -13.894 14.621 12.311 1.00 79.31 96 PHE A CA 1
ATOM 801 C C . PHE A 1 96 ? -15.216 15.333 12.003 1.00 79.31 96 PHE A C 1
ATOM 803 O O . PHE A 1 96 ? -15.514 15.631 10.850 1.00 79.31 96 PHE A O 1
ATOM 810 N N . ARG A 1 97 ? -16.000 15.594 13.060 1.00 80.06 97 ARG A N 1
ATOM 811 C CA . ARG A 1 97 ? -17.340 16.210 13.007 1.00 80.06 97 ARG A CA 1
ATOM 812 C C . ARG A 1 97 ? -18.358 15.484 12.113 1.00 80.06 97 ARG A C 1
ATOM 814 O O . ARG A 1 97 ? -19.380 16.065 11.765 1.00 80.06 97 ARG A O 1
ATOM 821 N N . ASN A 1 98 ? -18.129 14.215 11.786 1.00 85.94 98 ASN A N 1
ATOM 822 C CA . ASN A 1 98 ? -19.126 13.395 11.113 1.00 85.94 98 ASN A CA 1
ATOM 823 C C . ASN A 1 98 ? -20.153 12.893 12.147 1.00 85.94 98 ASN A C 1
ATOM 825 O O . ASN A 1 98 ? -19.808 12.168 13.084 1.00 85.94 98 ASN A O 1
ATOM 829 N N . ALA A 1 99 ? -21.412 13.310 11.988 1.00 89.50 99 ALA A N 1
ATOM 830 C CA . ALA A 1 99 ? -22.491 13.004 12.927 1.00 89.50 99 ALA A CA 1
ATOM 831 C C . ALA A 1 99 ? -22.773 11.495 13.042 1.00 89.50 99 ALA A C 1
ATOM 833 O O . ALA A 1 99 ? -23.017 11.003 14.143 1.00 89.50 99 ALA A O 1
ATOM 834 N N . GLU A 1 100 ? -22.671 10.748 11.941 1.00 85.44 100 GLU A N 1
ATOM 835 C CA . GLU A 1 100 ? -22.898 9.297 11.914 1.00 85.44 100 GLU A CA 1
ATOM 836 C C . GLU A 1 100 ? -21.814 8.554 12.701 1.00 85.44 100 GLU A C 1
ATOM 838 O O . GLU A 1 100 ? -22.116 7.694 13.525 1.00 85.44 100 GLU A O 1
ATOM 843 N N . TYR A 1 101 ? -20.546 8.936 12.527 1.00 80.62 101 TYR A N 1
ATOM 844 C CA . TYR A 1 101 ? -19.417 8.357 13.259 1.00 80.62 101 TYR A CA 1
ATOM 845 C C . TYR A 1 101 ? -19.499 8.654 14.754 1.00 80.62 101 TYR A C 1
ATOM 847 O O . TYR A 1 101 ? -19.173 7.791 15.570 1.00 80.62 101 TYR A O 1
ATOM 855 N N . ILE A 1 102 ? -19.936 9.862 15.122 1.00 82.25 102 ILE A N 1
ATOM 856 C CA . ILE A 1 102 ? -20.202 10.215 16.520 1.00 82.25 102 ILE A CA 1
ATOM 857 C C . ILE A 1 102 ? -21.329 9.331 17.070 1.00 82.25 102 ILE A C 1
ATOM 859 O O . ILE A 1 102 ? -21.172 8.759 18.148 1.00 82.25 102 ILE A O 1
ATOM 863 N N . GLY A 1 103 ? -22.417 9.159 16.314 1.00 86.50 103 GLY A N 1
ATOM 864 C CA . GLY A 1 103 ? -23.538 8.289 16.675 1.00 86.50 103 GLY A CA 1
ATOM 865 C C . GLY A 1 103 ? -23.111 6.839 16.907 1.00 86.50 103 GLY A C 1
ATOM 866 O O . GLY A 1 103 ? -23.354 6.293 17.982 1.00 86.50 103 GLY A O 1
ATOM 867 N N . ILE A 1 104 ? -22.399 6.242 15.947 1.00 83.06 104 ILE A N 1
ATOM 868 C CA . ILE A 1 104 ? -21.896 4.862 16.027 1.00 83.06 104 ILE A CA 1
ATOM 869 C C . ILE A 1 104 ? -20.925 4.697 17.199 1.00 83.06 104 ILE A C 1
ATOM 871 O O . ILE A 1 104 ? -21.033 3.733 17.953 1.00 83.06 104 ILE A O 1
ATOM 875 N N . ARG A 1 105 ? -19.992 5.638 17.396 1.00 76.94 105 ARG A N 1
ATOM 876 C CA . ARG A 1 105 ? -19.046 5.593 18.521 1.00 76.94 105 ARG A CA 1
ATOM 877 C C . ARG A 1 105 ? -19.768 5.640 19.864 1.00 76.94 105 ARG A C 1
ATOM 879 O O . ARG A 1 105 ? -19.443 4.849 20.745 1.00 76.94 105 ARG A O 1
ATOM 886 N N . ASN A 1 106 ? -20.711 6.566 20.028 1.00 81.69 106 ASN A N 1
ATOM 887 C CA . ASN A 1 106 ? -21.467 6.714 21.270 1.00 81.69 106 ASN A CA 1
ATOM 888 C C . ASN A 1 106 ? -22.316 5.471 21.547 1.00 81.69 106 ASN A C 1
ATOM 890 O O . ASN A 1 106 ? -22.378 5.015 22.686 1.00 81.69 106 ASN A O 1
ATOM 894 N N . TRP A 1 107 ? -22.915 4.898 20.502 1.00 85.12 107 TRP A N 1
ATOM 895 C CA . TRP A 1 107 ? -23.663 3.652 20.601 1.00 85.12 107 TRP A CA 1
ATOM 896 C C . TRP A 1 107 ? -22.765 2.488 21.038 1.00 85.12 107 TRP A C 1
ATOM 898 O O . TRP A 1 107 ? -23.049 1.870 22.059 1.00 85.12 107 TRP A O 1
ATOM 908 N N . LEU A 1 108 ? -21.636 2.252 20.353 1.00 76.75 108 LEU A N 1
ATOM 909 C CA . LEU A 1 108 ? -20.678 1.193 20.701 1.00 76.75 108 LEU A CA 1
ATOM 910 C C . LEU A 1 108 ? -20.120 1.349 22.124 1.00 76.75 108 LEU A C 1
ATOM 912 O O . LEU A 1 108 ? -20.005 0.361 22.840 1.00 76.75 108 LEU A O 1
ATOM 916 N N . ALA A 1 109 ? -19.812 2.575 22.561 1.00 74.06 109 ALA A N 1
ATOM 917 C CA . ALA A 1 109 ? -19.339 2.843 23.922 1.00 74.06 109 ALA A CA 1
ATOM 918 C C . ALA A 1 109 ? -20.399 2.552 25.003 1.00 74.06 109 ALA A C 1
ATOM 920 O O . ALA A 1 109 ? -20.051 2.273 26.149 1.00 74.06 109 ALA A O 1
ATOM 921 N N . GLY A 1 110 ? -21.686 2.621 24.648 1.00 78.81 110 GLY A N 1
ATOM 922 C CA . GLY A 1 110 ? -22.804 2.292 25.533 1.00 78.81 110 GLY A CA 1
ATOM 923 C C . GLY A 1 110 ? -23.129 0.797 25.604 1.00 78.81 110 GLY A C 1
ATOM 924 O O . GLY A 1 110 ? -23.832 0.373 26.524 1.00 78.81 110 GLY A O 1
ATOM 925 N N . ILE A 1 111 ? -22.621 -0.018 24.672 1.00 81.88 111 ILE A N 1
ATOM 926 C CA . ILE A 1 111 ? -22.808 -1.471 24.704 1.00 81.88 111 ILE A CA 1
ATOM 927 C C . ILE A 1 111 ? -21.930 -2.040 25.816 1.00 81.88 111 ILE A C 1
ATOM 929 O O . ILE A 1 111 ? -20.710 -2.138 25.695 1.00 81.88 111 ILE A O 1
ATOM 933 N N . ARG A 1 112 ? -22.560 -2.471 26.912 1.00 66.62 112 ARG A N 1
ATOM 934 C CA . ARG A 1 112 ? -21.909 -3.378 27.859 1.00 66.62 112 ARG A CA 1
ATOM 935 C C . ARG A 1 112 ? -21.780 -4.731 27.178 1.00 66.62 112 ARG A C 1
ATOM 937 O O . ARG A 1 112 ? -22.772 -5.444 27.043 1.00 66.62 112 ARG A O 1
ATOM 944 N N . ILE A 1 113 ? -20.568 -5.092 26.771 1.00 62.56 113 ILE A N 1
ATOM 945 C CA . ILE A 1 113 ? -20.263 -6.488 26.473 1.00 62.56 113 ILE A CA 1
ATOM 946 C C . ILE A 1 113 ? -20.437 -7.223 27.805 1.00 62.56 113 ILE A C 1
ATOM 948 O O . ILE A 1 113 ? -19.654 -7.019 28.732 1.00 62.56 113 ILE A O 1
ATOM 952 N N . LYS A 1 114 ? -21.521 -7.993 27.948 1.00 51.47 114 LYS A N 1
ATOM 953 C CA . LYS A 1 114 ? -21.628 -8.974 29.029 1.00 51.47 114 LYS A CA 1
ATOM 954 C C . LYS A 1 114 ? -20.531 -10.000 28.761 1.00 51.47 114 LYS A C 1
ATOM 956 O O . LYS A 1 114 ? -20.703 -10.852 27.899 1.00 51.47 114 LYS A O 1
ATOM 961 N N . GLY A 1 115 ? -19.389 -9.830 29.418 1.00 53.81 115 GLY A N 1
ATOM 962 C CA . GLY A 1 115 ? -18.409 -10.897 29.543 1.00 53.81 115 GLY A CA 1
ATOM 963 C C . GLY A 1 115 ? -19.019 -12.017 30.377 1.00 53.81 115 GLY A C 1
ATOM 964 O O . GLY A 1 115 ? -19.698 -11.734 31.369 1.00 53.81 115 GLY A O 1
ATOM 965 N N . GLU A 1 116 ? -18.828 -13.243 29.898 1.00 39.66 116 GLU A N 1
ATOM 966 C CA . GLU A 1 116 ? -18.937 -14.480 30.676 1.00 39.66 116 GLU A CA 1
ATOM 967 C C . GLU A 1 116 ? -18.065 -14.434 31.939 1.00 39.66 116 GLU A C 1
ATOM 969 O O . GLU A 1 116 ? -16.992 -13.781 31.900 1.00 39.66 116 GLU A O 1
#

Organism: Escherichia coli (NCBI:txid562)

pLDDT: mean 88.41, std 10.02, range [39.66, 98.06]

Secondary structure (DSSP, 8-state):
-EEEEEEEEEEE-TTS--SEEEEE-TT-PBPPHHHHHHHHHHHHTTPPPPTT-EEEEEEEEEEEEEEESSHHHHHHHHHHHGGGSSS-EEEE---TT-HHHHHHHHHHHH------

Sequence (116 aa):
MFCVYQKREIVVDADYDYDRIVWVDEDGNEANKLQSRRLELLHENFREPPEKWRRVAVKDIDEFVTCCFTEQGCKDYLAVNGHNLRLPFIYVKSGFRNAEYIGIRNWLAGIRIKGE

Radius of gyration: 22.25 Å; chains: 1; bounding box: 47×31×60 Å